Protein AF-A0A7V9RI82-F1 (afdb_monomer)

Solvent-accessible surface area (backbone atoms only — not comparable to full-atom values): 5874 Å² total; per-residue (Å²): 107,66,66,17,51,52,46,20,51,48,44,40,54,48,46,43,76,72,57,52,56,70,56,32,30,73,74,75,74,38,70,68,54,75,74,47,76,50,77,54,100,90,40,84,37,60,44,31,53,62,53,51,53,52,22,47,50,52,10,50,50,52,32,48,52,49,52,51,50,60,71,66,41,71,65,62,64,51,60,57,51,48,51,54,50,49,53,52,54,49,54,51,50,53,50,53,50,50,55,51,53,56,61,74,78,103

Radius of gyration: 27.45 Å; Cα contacts (8 Å, |Δi|>4): 72; chains: 1; bounding box: 51×27×78 Å

Nearest PDB structures (foldseek):
  8tqe-assembly1_E  TM=2.503E-01  e=9.797E+00  Xenorhabdus nematophila

Sequence (106 aa):
LIVSLTIGAFFTIFGLLAIDDATREHWIGSAGDELLSFELFGEDLELTTELVRVAGGLAAFSGFYFAISMLTDSTYRQEFLEELTSEMRQSFRERAKYLKLRKASA

Structure (mmCIF, N/CA/C/O backbone):
data_AF-A0A7V9RI82-F1
#
_entry.id   AF-A0A7V9RI82-F1
#
loop_
_atom_site.group_PDB
_atom_site.id
_atom_site.type_symbol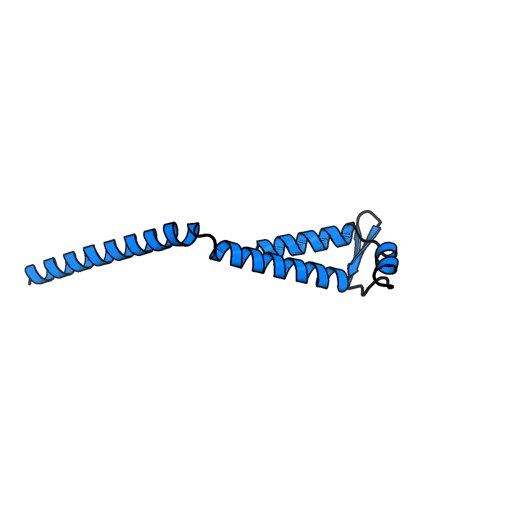
_atom_site.label_atom_id
_atom_site.label_alt_id
_atom_site.label_comp_id
_atom_site.label_asym_id
_atom_site.label_entity_id
_atom_site.label_seq_id
_atom_site.pdbx_PDB_ins_code
_atom_site.Cartn_x
_atom_site.Cartn_y
_atom_site.Cartn_z
_atom_site.occupancy
_atom_site.B_iso_or_equiv
_atom_site.auth_seq_id
_atom_site.auth_comp_id
_atom_site.auth_asym_id
_atom_site.auth_atom_id
_atom_site.pdbx_PDB_model_num
ATOM 1 N N . LEU A 1 1 ? -6.701 -2.280 5.724 1.00 83.50 1 LEU A N 1
ATOM 2 C CA . LEU A 1 1 ? -5.635 -3.034 5.020 1.00 83.50 1 LEU A CA 1
ATOM 3 C C . LEU A 1 1 ? -6.078 -3.569 3.664 1.00 83.50 1 LEU A C 1
ATOM 5 O O . LEU A 1 1 ? -5.326 -3.387 2.723 1.00 83.50 1 LEU A O 1
ATOM 9 N N . ILE A 1 2 ? -7.269 -4.171 3.528 1.00 93.44 2 ILE A N 1
ATOM 10 C CA . ILE A 1 2 ? -7.748 -4.664 2.220 1.00 93.44 2 ILE A CA 1
ATOM 11 C C . ILE A 1 2 ? -7.747 -3.546 1.169 1.00 93.44 2 ILE A C 1
ATOM 13 O O . ILE A 1 2 ? -7.107 -3.700 0.144 1.00 93.44 2 ILE A O 1
ATOM 17 N N . VAL A 1 3 ? -8.348 -2.387 1.465 1.00 94.12 3 VAL A N 1
ATOM 18 C CA . VAL A 1 3 ? -8.407 -1.247 0.527 1.00 94.12 3 VAL A CA 1
ATOM 19 C C . VAL A 1 3 ? -7.020 -0.808 0.045 1.00 94.12 3 VAL A C 1
ATOM 21 O O . VAL A 1 3 ? -6.801 -0.691 -1.156 1.00 94.12 3 VAL A O 1
ATOM 24 N N . SER A 1 4 ? -6.064 -0.616 0.959 1.00 95.56 4 SER A N 1
ATOM 25 C CA . SER A 1 4 ? -4.692 -0.246 0.591 1.00 95.56 4 SER A CA 1
ATOM 26 C C . SER A 1 4 ? -4.008 -1.325 -0.248 1.00 95.56 4 SER A C 1
ATOM 28 O O . SER A 1 4 ? -3.363 -0.997 -1.234 1.00 95.56 4 SER A O 1
ATOM 30 N N . LEU A 1 5 ? -4.169 -2.606 0.106 1.00 97.19 5 LEU A N 1
ATOM 31 C CA . LEU A 1 5 ? -3.613 -3.727 -0.659 1.00 97.19 5 LEU A CA 1
ATOM 32 C C . LEU A 1 5 ? -4.203 -3.798 -2.068 1.00 97.19 5 LEU A C 1
ATOM 34 O O . LEU A 1 5 ? -3.453 -3.948 -3.024 1.00 97.19 5 LEU A O 1
ATOM 38 N N . THR A 1 6 ? -5.520 -3.639 -2.204 1.00 97.69 6 THR A N 1
ATOM 39 C CA . THR A 1 6 ? -6.207 -3.639 -3.499 1.00 97.69 6 THR A CA 1
ATOM 40 C C . THR A 1 6 ? -5.723 -2.497 -4.381 1.00 97.69 6 THR A C 1
ATOM 42 O O . THR A 1 6 ? -5.410 -2.717 -5.545 1.00 97.69 6 THR A O 1
ATOM 45 N N . ILE A 1 7 ? -5.632 -1.284 -3.832 1.00 97.00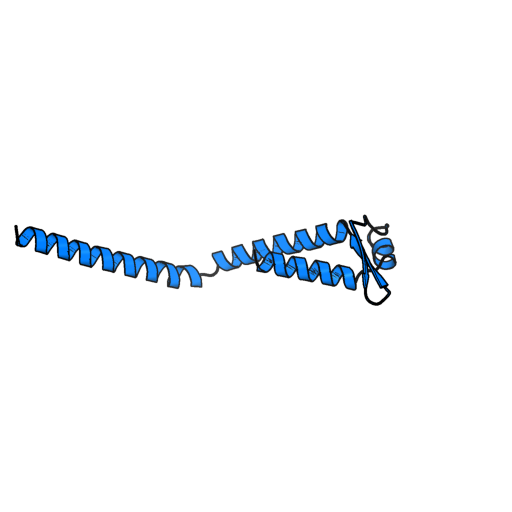 7 ILE A N 1
ATOM 46 C CA . ILE A 1 7 ? -5.194 -0.102 -4.584 1.00 97.00 7 ILE A CA 1
ATOM 47 C C . ILE A 1 7 ? -3.721 -0.223 -4.979 1.00 97.00 7 ILE A C 1
ATOM 49 O O . ILE A 1 7 ? -3.377 0.054 -6.124 1.00 97.00 7 ILE A O 1
ATOM 53 N N . GLY A 1 8 ? -2.867 -0.687 -4.064 1.00 97.44 8 GLY A N 1
ATOM 54 C CA . GLY A 1 8 ? -1.459 -0.944 -4.355 1.00 97.44 8 GLY A CA 1
ATOM 55 C C . GLY A 1 8 ? -1.287 -1.989 -5.450 1.00 97.44 8 GLY A C 1
ATOM 56 O O . GLY A 1 8 ? -0.642 -1.709 -6.451 1.00 97.44 8 GLY A O 1
ATOM 57 N N . ALA A 1 9 ? -1.936 -3.148 -5.312 1.00 97.56 9 ALA A N 1
ATOM 58 C CA . ALA A 1 9 ? -1.900 -4.201 -6.324 1.00 97.56 9 ALA A CA 1
ATOM 59 C C . ALA A 1 9 ? -2.409 -3.705 -7.684 1.00 97.56 9 ALA A C 1
ATOM 61 O O . ALA A 1 9 ? -1.776 -3.967 -8.702 1.00 97.56 9 ALA A O 1
ATOM 62 N N . PHE A 1 10 ? -3.512 -2.951 -7.701 1.00 97.69 10 PHE A N 1
ATOM 63 C CA . PHE A 1 10 ? -4.046 -2.368 -8.927 1.00 97.69 10 PHE A CA 1
ATOM 64 C C . PHE A 1 10 ? -3.032 -1.444 -9.603 1.00 97.69 10 PHE A C 1
ATOM 66 O O . PHE A 1 10 ? -2.725 -1.654 -10.770 1.00 97.69 10 PHE A O 1
ATOM 73 N N . PHE A 1 11 ? -2.480 -0.458 -8.889 1.00 97.25 11 PHE A N 1
ATOM 74 C CA . PHE A 1 11 ? -1.531 0.485 -9.487 1.00 97.25 11 PHE A CA 1
ATOM 75 C C . PHE A 1 11 ? -0.205 -0.165 -9.872 1.00 97.25 11 PHE A C 1
ATOM 77 O O . PHE A 1 11 ? 0.377 0.229 -10.877 1.00 97.25 11 PHE A O 1
ATOM 84 N N . THR A 1 12 ? 0.259 -1.167 -9.126 1.00 96.81 12 THR A N 1
ATOM 85 C CA . THR A 1 12 ? 1.453 -1.928 -9.499 1.00 96.81 12 THR A CA 1
ATOM 86 C C . THR A 1 12 ? 1.222 -2.720 -10.781 1.00 96.81 12 THR A C 1
ATOM 88 O O . THR A 1 12 ? 2.010 -2.585 -11.705 1.00 96.81 12 THR A O 1
ATOM 91 N N . ILE A 1 13 ? 0.136 -3.497 -10.879 1.00 95.38 13 ILE A N 1
ATOM 92 C CA . ILE A 1 13 ? -0.167 -4.285 -12.087 1.00 95.38 13 ILE A CA 1
ATOM 93 C C . ILE A 1 13 ? -0.436 -3.359 -13.274 1.00 95.38 13 ILE A C 1
ATOM 95 O O . ILE A 1 13 ? 0.075 -3.582 -14.364 1.00 95.38 13 ILE A O 1
ATOM 99 N N . PHE A 1 14 ? -1.223 -2.305 -13.064 1.00 95.06 14 PHE A N 1
ATOM 100 C CA . PHE A 1 14 ? -1.539 -1.348 -14.114 1.00 95.06 14 PHE A CA 1
ATOM 101 C C . PHE A 1 14 ? -0.290 -0.618 -14.606 1.00 95.06 14 PHE A C 1
ATOM 103 O O . PHE A 1 14 ? -0.074 -0.550 -15.807 1.00 95.06 14 PHE A O 1
ATOM 110 N N . GLY A 1 15 ? 0.547 -0.107 -13.700 1.00 93.62 15 GLY A N 1
ATOM 111 C CA . GLY A 1 15 ? 1.785 0.572 -14.074 1.00 93.62 15 GLY A CA 1
ATOM 112 C C . GLY A 1 15 ? 2.765 -0.360 -14.779 1.00 93.62 15 GLY A C 1
ATOM 113 O O . GLY A 1 15 ? 3.359 0.048 -15.766 1.00 93.62 15 GLY A O 1
ATOM 114 N N . LEU A 1 16 ? 2.856 -1.617 -14.338 1.00 93.25 16 LEU A N 1
ATOM 115 C CA . LEU A 1 16 ? 3.683 -2.634 -14.984 1.00 93.25 16 LEU A CA 1
ATOM 116 C C . LEU A 1 16 ? 3.252 -2.910 -16.431 1.00 93.25 16 LEU A C 1
ATOM 118 O O . LEU A 1 16 ? 4.097 -3.125 -17.284 1.00 93.25 16 LEU A O 1
ATOM 122 N N . LEU A 1 17 ? 1.945 -2.906 -16.709 1.00 91.88 17 LEU A N 1
ATOM 123 C CA . LEU A 1 17 ? 1.410 -3.155 -18.053 1.00 91.88 17 LEU A CA 1
ATOM 124 C C . LEU A 1 17 ? 1.361 -1.901 -18.936 1.00 91.88 17 LEU A C 1
ATOM 126 O O . LEU A 1 17 ? 1.302 -2.014 -20.155 1.00 91.88 17 LEU A O 1
ATOM 130 N N . ALA A 1 18 ? 1.284 -0.714 -18.336 1.00 91.94 18 ALA A N 1
ATOM 131 C CA . AL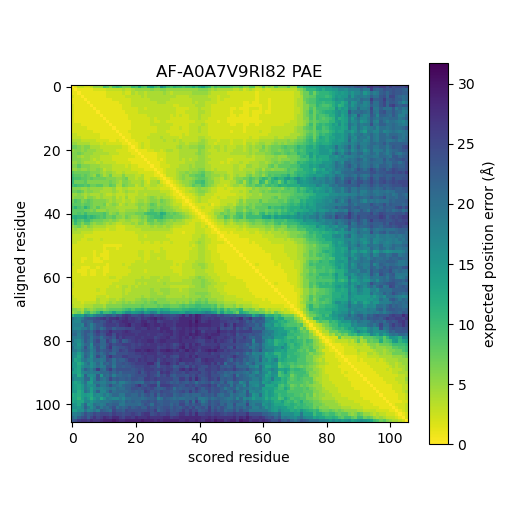A A 1 18 ? 1.046 0.533 -19.059 1.00 91.94 18 ALA A CA 1
ATOM 132 C C . ALA A 1 18 ? 2.317 1.351 -19.315 1.00 91.94 18 ALA A C 1
ATOM 134 O O . ALA A 1 18 ? 2.277 2.251 -20.153 1.00 91.94 18 ALA A O 1
ATOM 135 N N . ILE A 1 19 ? 3.396 1.108 -18.566 1.00 90.44 19 ILE A N 1
ATOM 136 C CA . ILE A 1 19 ? 4.610 1.923 -18.604 1.00 90.44 19 ILE A CA 1
ATOM 137 C C . ILE A 1 19 ? 5.777 1.080 -19.115 1.00 90.44 19 ILE A C 1
ATOM 139 O O . ILE A 1 19 ? 6.275 0.208 -18.412 1.00 90.44 19 ILE A O 1
ATOM 143 N N . ASP A 1 20 ? 6.247 1.410 -20.313 1.00 88.19 20 ASP A N 1
ATOM 144 C CA . ASP A 1 20 ? 7.430 0.830 -20.942 1.00 88.19 20 ASP A CA 1
ATOM 145 C C . ASP A 1 20 ? 8.711 1.635 -20.640 1.00 88.19 20 ASP A C 1
ATOM 147 O O . ASP A 1 20 ? 8.679 2.747 -20.100 1.00 88.19 20 ASP A O 1
ATOM 151 N N . ASP A 1 21 ? 9.860 1.075 -21.011 1.00 87.38 21 ASP A N 1
ATOM 152 C CA . ASP A 1 21 ? 11.199 1.655 -20.849 1.00 87.38 21 ASP A CA 1
ATOM 153 C C . ASP A 1 21 ? 11.314 3.037 -21.480 1.00 87.38 21 ASP A C 1
ATOM 155 O O . ASP A 1 21 ? 11.852 3.952 -20.859 1.00 87.38 21 ASP A O 1
ATOM 159 N N . ALA A 1 22 ? 10.790 3.217 -22.697 1.00 88.06 22 ALA A N 1
ATOM 160 C CA . ALA A 1 22 ? 10.912 4.489 -23.398 1.00 88.06 22 ALA A CA 1
ATOM 161 C C . ALA A 1 22 ? 10.091 5.574 -22.695 1.00 88.06 22 ALA A C 1
ATOM 163 O O . ALA A 1 22 ? 10.537 6.720 -22.590 1.00 88.06 22 ALA A O 1
ATOM 164 N N . THR A 1 23 ? 8.925 5.211 -22.153 1.00 90.19 23 THR A N 1
ATOM 165 C CA . THR A 1 23 ? 8.148 6.103 -21.289 1.00 90.19 23 THR A CA 1
ATOM 166 C C . THR A 1 23 ? 8.921 6.436 -20.010 1.00 90.19 23 THR A C 1
ATOM 168 O O . THR A 1 23 ? 9.028 7.612 -19.668 1.00 90.19 23 THR A O 1
ATOM 171 N N . ARG A 1 24 ? 9.519 5.461 -19.312 1.00 90.81 24 ARG A N 1
ATOM 172 C CA . ARG A 1 24 ? 10.328 5.738 -18.104 1.00 90.81 24 ARG A CA 1
ATOM 173 C C . ARG A 1 24 ? 11.484 6.685 -18.416 1.00 90.81 24 ARG A C 1
ATOM 175 O O . ARG A 1 24 ? 11.576 7.750 -17.806 1.00 90.81 24 ARG A O 1
ATOM 182 N N . GLU A 1 25 ? 12.269 6.384 -19.442 1.00 91.62 25 GLU A N 1
ATOM 183 C CA . GLU A 1 25 ? 13.410 7.198 -19.864 1.00 91.62 25 GLU A CA 1
ATOM 184 C C . GLU A 1 25 ? 12.991 8.640 -20.186 1.00 91.62 25 GLU A C 1
ATOM 186 O O . GLU A 1 25 ? 13.653 9.597 -19.787 1.00 91.62 25 GLU A O 1
ATOM 191 N N . HIS A 1 26 ? 11.838 8.821 -20.837 1.00 93.00 26 HIS A N 1
ATOM 192 C CA . HIS A 1 26 ? 11.332 10.150 -21.170 1.00 93.00 26 HIS A CA 1
ATOM 193 C C . HIS A 1 26 ? 10.896 10.969 -19.944 1.00 93.00 26 HIS A C 1
ATOM 195 O O . HIS A 1 26 ? 11.036 12.192 -19.941 1.00 93.00 26 HIS A O 1
ATOM 201 N N . TRP A 1 27 ? 10.356 10.318 -18.911 1.00 90.81 27 TRP A N 1
ATOM 202 C CA . TRP A 1 27 ? 9.775 10.993 -17.746 1.00 90.81 27 TRP A CA 1
ATOM 203 C C . TRP A 1 27 ? 10.743 11.162 -16.576 1.00 90.81 27 TRP A C 1
ATOM 205 O O . TRP A 1 27 ? 10.757 12.223 -15.950 1.00 90.81 27 TRP A O 1
ATOM 215 N N . ILE A 1 28 ? 11.524 10.129 -16.253 1.00 89.88 28 ILE A N 1
ATOM 216 C CA . ILE A 1 28 ? 12.454 10.132 -15.113 1.00 89.88 28 ILE A CA 1
ATOM 217 C C . ILE A 1 28 ? 13.924 10.260 -15.540 1.00 89.88 28 ILE A C 1
ATOM 219 O O . ILE A 1 28 ? 14.781 10.447 -14.678 1.00 89.88 28 ILE A O 1
ATOM 223 N N . GLY A 1 29 ? 14.218 10.244 -16.847 1.00 90.00 29 GLY A N 1
ATOM 224 C CA . GLY A 1 29 ? 15.581 10.385 -17.375 1.00 90.00 29 GLY A CA 1
ATOM 225 C C . GLY A 1 29 ? 16.452 9.140 -17.189 1.00 90.00 29 GLY A C 1
ATOM 226 O O . GLY A 1 29 ? 17.677 9.248 -17.231 1.00 90.00 29 GLY A O 1
ATOM 227 N N . SER A 1 30 ? 15.820 8.004 -16.895 1.00 87.75 30 SER A N 1
ATOM 228 C CA . SER A 1 30 ? 16.422 6.676 -16.841 1.00 87.75 30 SER A CA 1
ATOM 229 C C . SER A 1 30 ? 15.343 5.610 -17.054 1.00 87.75 30 SER A C 1
ATOM 231 O O . SER A 1 30 ? 14.156 5.861 -16.836 1.00 87.75 30 SER A O 1
ATOM 233 N N . ALA A 1 31 ? 15.745 4.390 -17.401 1.00 81.19 31 ALA A N 1
ATOM 234 C CA . ALA A 1 31 ? 14.842 3.244 -17.395 1.00 81.19 31 ALA A CA 1
ATOM 235 C C . ALA A 1 31 ? 14.320 2.930 -15.975 1.00 81.19 31 ALA A C 1
ATOM 237 O O . ALA A 1 31 ? 13.284 2.300 -15.829 1.00 81.19 31 ALA A O 1
ATOM 238 N N . GLY A 1 32 ? 14.952 3.432 -14.912 1.00 85.69 32 GLY A N 1
ATOM 239 C CA . GLY A 1 32 ? 14.602 3.127 -13.521 1.00 85.69 32 GLY A CA 1
ATOM 240 C C . GLY A 1 32 ? 15.301 1.873 -12.993 1.00 85.69 32 GLY A C 1
ATOM 241 O O . GLY A 1 32 ? 15.894 1.106 -13.751 1.00 85.69 32 GLY A O 1
ATOM 242 N N . ASP A 1 33 ? 15.258 1.686 -11.676 1.00 90.62 33 ASP A N 1
ATOM 243 C CA . ASP A 1 33 ? 15.939 0.573 -11.012 1.00 90.62 33 ASP A CA 1
ATOM 244 C C . ASP A 1 33 ? 15.066 -0.689 -11.055 1.00 90.62 33 ASP A C 1
ATOM 246 O O . ASP A 1 33 ? 14.094 -0.822 -10.298 1.00 90.62 33 ASP A O 1
ATOM 250 N N . GLU A 1 34 ? 15.431 -1.630 -11.926 1.00 91.38 34 GLU A N 1
ATOM 251 C CA . GLU A 1 34 ? 14.789 -2.940 -12.049 1.00 91.38 34 GLU A CA 1
ATOM 252 C C . GLU A 1 34 ? 14.888 -3.735 -10.732 1.00 91.38 34 GLU A C 1
ATOM 254 O O . GLU A 1 34 ? 15.967 -3.936 -10.172 1.00 91.38 34 GLU A O 1
ATOM 259 N N . LEU A 1 35 ? 13.743 -4.206 -10.228 1.00 90.62 35 LEU A N 1
ATOM 260 C CA . LEU A 1 35 ? 13.670 -5.141 -9.101 1.00 90.62 35 LEU A CA 1
ATOM 261 C C . LEU A 1 35 ? 13.487 -6.580 -9.575 1.00 90.62 35 LEU A C 1
ATOM 263 O O . LEU A 1 35 ? 14.092 -7.493 -9.014 1.00 90.62 35 LEU A O 1
ATOM 267 N N . LEU A 1 36 ? 12.590 -6.780 -10.541 1.00 89.88 36 LEU A N 1
ATOM 268 C CA . LEU A 1 36 ? 12.255 -8.075 -11.123 1.00 89.88 36 LEU A CA 1
ATOM 269 C C . LEU A 1 36 ? 11.846 -7.875 -12.582 1.00 89.88 36 LEU A C 1
ATOM 271 O O . LEU A 1 36 ? 10.947 -7.081 -12.845 1.00 89.88 36 LEU A O 1
ATOM 275 N N . SER A 1 37 ? 12.414 -8.661 -13.486 1.00 89.12 37 SER A N 1
ATOM 276 C CA . SER A 1 37 ? 11.946 -8.812 -14.865 1.00 89.12 37 SER A CA 1
ATOM 277 C C . SER A 1 37 ? 11.324 -10.185 -15.083 1.00 89.12 37 SER A C 1
ATOM 279 O O . SER A 1 37 ? 11.715 -11.183 -14.463 1.00 89.12 37 SER A O 1
ATOM 281 N N . PHE A 1 38 ? 10.320 -10.243 -15.953 1.00 90.44 38 PHE A N 1
ATOM 282 C CA . PHE A 1 38 ? 9.760 -11.497 -16.437 1.00 90.44 38 PHE A CA 1
ATOM 283 C C . PHE A 1 38 ? 9.083 -11.320 -17.793 1.00 90.44 38 PHE A C 1
ATOM 285 O O . PHE A 1 38 ? 8.479 -10.290 -18.076 1.00 90.44 38 PHE A O 1
ATOM 292 N N . GLU A 1 39 ? 9.124 -12.375 -18.600 1.00 88.94 39 GLU A N 1
ATOM 293 C CA . GLU A 1 39 ? 8.475 -12.398 -19.905 1.00 88.94 39 GLU A CA 1
ATOM 294 C C . GLU A 1 39 ? 6.996 -12.787 -19.755 1.00 88.94 39 GLU A C 1
ATOM 296 O O . GLU A 1 39 ? 6.652 -13.815 -19.154 1.00 88.94 39 GLU A O 1
ATOM 301 N N . LEU A 1 40 ? 6.098 -11.975 -20.310 1.00 85.19 40 LEU A N 1
ATOM 302 C CA . LEU A 1 40 ? 4.664 -12.235 -20.346 1.00 85.19 40 LEU A CA 1
ATOM 303 C C . LEU A 1 40 ? 4.131 -11.951 -21.753 1.00 85.19 40 LEU A C 1
ATOM 305 O O . LEU A 1 40 ? 4.278 -10.856 -22.274 1.00 85.19 40 LEU A O 1
ATOM 309 N N . PHE A 1 41 ? 3.489 -12.942 -22.377 1.00 85.69 41 PHE A N 1
ATOM 310 C CA . PHE A 1 41 ? 2.985 -12.844 -23.759 1.00 85.69 41 PHE A CA 1
ATOM 311 C C . PHE A 1 41 ? 4.046 -12.474 -24.821 1.00 85.69 41 PHE A C 1
ATOM 313 O O . PHE A 1 41 ? 3.682 -12.039 -25.911 1.00 85.69 41 PHE A O 1
ATOM 320 N N . GLY A 1 42 ? 5.332 -12.711 -24.540 1.00 82.56 42 GLY A N 1
ATOM 321 C CA . GLY A 1 42 ? 6.439 -12.355 -25.432 1.00 82.56 42 GLY A CA 1
ATOM 322 C C . GLY A 1 42 ? 6.938 -10.916 -25.276 1.00 82.56 42 GLY A C 1
ATOM 323 O O . GLY A 1 42 ? 7.749 -10.483 -26.090 1.00 82.56 42 GLY A O 1
ATOM 324 N N . GLU A 1 43 ? 6.454 -10.183 -24.268 1.00 83.56 43 GLU A N 1
ATOM 325 C CA . GLU A 1 43 ? 7.007 -8.892 -23.853 1.00 83.56 43 GLU A CA 1
ATOM 326 C C . GLU A 1 43 ? 7.726 -9.020 -22.509 1.00 83.56 43 GLU A C 1
ATOM 328 O O . GLU A 1 43 ? 7.249 -9.704 -21.597 1.00 83.56 43 GLU A O 1
ATOM 333 N N . ASP A 1 44 ? 8.863 -8.338 -22.390 1.00 86.19 44 ASP A N 1
ATOM 334 C CA . ASP A 1 44 ? 9.602 -8.220 -21.139 1.00 86.19 44 ASP A CA 1
ATOM 335 C C . ASP A 1 44 ? 8.930 -7.165 -20.254 1.00 86.19 44 ASP A C 1
ATOM 337 O O . ASP A 1 44 ? 8.865 -5.984 -20.595 1.00 86.19 44 ASP A O 1
ATOM 341 N N . LEU A 1 45 ? 8.393 -7.607 -19.116 1.00 89.75 45 LEU A N 1
ATOM 342 C CA . LEU A 1 45 ? 7.805 -6.734 -18.108 1.00 89.75 45 LEU A CA 1
ATOM 343 C C . LEU A 1 45 ? 8.786 -6.530 -16.960 1.00 89.75 45 LEU A C 1
ATOM 345 O O . LEU A 1 45 ? 9.244 -7.491 -16.337 1.00 89.75 45 LEU A O 1
ATOM 349 N N . GLU A 1 46 ? 9.040 -5.267 -16.631 1.00 92.00 46 GLU A N 1
ATOM 350 C CA . GLU A 1 46 ? 9.974 -4.875 -15.580 1.00 92.00 46 GLU A CA 1
ATOM 351 C C . GLU A 1 46 ? 9.256 -4.211 -14.408 1.00 92.00 46 GLU A C 1
ATOM 353 O O . GLU A 1 46 ? 8.696 -3.115 -14.497 1.00 92.00 46 GLU A O 1
ATOM 358 N N . LEU A 1 47 ? 9.307 -4.863 -13.251 1.00 92.50 47 LEU A N 1
ATOM 359 C CA . LEU A 1 47 ? 8.892 -4.260 -11.998 1.00 92.50 47 LEU A CA 1
ATOM 360 C C . LEU A 1 47 ? 10.035 -3.399 -11.460 1.00 92.50 47 LEU A C 1
ATOM 362 O O . LEU A 1 47 ? 11.068 -3.927 -11.055 1.00 92.50 47 LEU A O 1
ATOM 366 N N . THR A 1 48 ? 9.830 -2.085 -11.391 1.00 94.56 48 THR A N 1
ATOM 367 C CA . THR A 1 48 ? 10.849 -1.138 -10.916 1.00 94.56 48 THR A CA 1
ATOM 368 C C . THR A 1 48 ? 10.633 -0.661 -9.485 1.00 94.56 48 THR A C 1
ATOM 370 O O . THR A 1 48 ? 9.517 -0.657 -8.945 1.00 94.56 48 THR A O 1
ATOM 373 N N . THR A 1 49 ? 11.715 -0.195 -8.864 1.00 94.00 49 THR A N 1
ATOM 374 C CA . THR A 1 49 ? 11.694 0.414 -7.528 1.00 94.00 49 THR A CA 1
ATOM 375 C C . THR A 1 49 ? 10.813 1.659 -7.492 1.00 94.00 49 THR A C 1
ATOM 377 O O . THR A 1 49 ? 10.074 1.874 -6.527 1.00 94.00 49 THR A O 1
ATOM 380 N N . GLU A 1 50 ? 10.848 2.473 -8.542 1.00 94.19 50 GLU A N 1
ATOM 381 C CA . GLU A 1 50 ? 10.056 3.691 -8.690 1.00 94.19 50 GLU A CA 1
ATOM 382 C C . GLU A 1 50 ? 8.564 3.368 -8.733 1.00 94.19 50 GLU A C 1
ATOM 384 O O . GLU A 1 50 ? 7.785 3.983 -7.998 1.00 94.19 50 GLU A O 1
ATOM 389 N N . LEU A 1 51 ? 8.171 2.361 -9.520 1.00 94.50 51 LEU A N 1
ATOM 390 C CA . LEU A 1 51 ? 6.784 1.913 -9.613 1.00 94.50 51 LEU A CA 1
ATOM 391 C C . LEU A 1 51 ? 6.269 1.439 -8.252 1.00 94.50 51 LEU A C 1
ATOM 393 O O . LEU A 1 51 ? 5.211 1.883 -7.799 1.00 94.50 51 LEU A O 1
ATOM 397 N N . VAL A 1 52 ? 7.031 0.588 -7.559 1.00 96.19 52 VAL A N 1
ATOM 398 C CA . VAL A 1 52 ? 6.653 0.090 -6.226 1.00 96.19 52 VAL A CA 1
ATOM 399 C C . VAL A 1 52 ? 6.580 1.232 -5.211 1.00 96.19 52 VAL A C 1
ATOM 401 O O . VAL A 1 52 ? 5.658 1.273 -4.394 1.00 96.19 52 VAL A O 1
ATOM 404 N N . ARG A 1 53 ? 7.505 2.196 -5.268 1.00 95.75 53 ARG A N 1
ATOM 405 C CA . ARG A 1 53 ? 7.517 3.357 -4.369 1.00 95.75 53 ARG A CA 1
ATOM 406 C C . ARG A 1 53 ? 6.291 4.247 -4.574 1.00 95.75 53 ARG A C 1
ATOM 408 O O . ARG A 1 53 ? 5.656 4.631 -3.590 1.00 95.75 53 ARG A O 1
ATOM 415 N N . VAL A 1 54 ? 5.940 4.558 -5.820 1.00 95.25 54 VAL A N 1
ATOM 416 C CA . VAL A 1 54 ? 4.775 5.399 -6.142 1.00 95.25 54 VAL A CA 1
ATOM 417 C C . VAL A 1 54 ? 3.473 4.669 -5.817 1.00 95.25 54 VAL A C 1
ATOM 419 O O . VAL A 1 54 ? 2.631 5.215 -5.101 1.00 95.25 54 VAL A O 1
ATOM 422 N N . ALA A 1 55 ? 3.323 3.419 -6.262 1.00 97.19 55 ALA A N 1
ATOM 423 C CA . ALA A 1 55 ? 2.141 2.608 -5.976 1.00 97.19 55 ALA A CA 1
ATOM 424 C C . ALA A 1 55 ? 1.957 2.384 -4.467 1.00 97.19 55 ALA A C 1
ATOM 426 O O . ALA A 1 55 ? 0.845 2.508 -3.955 1.00 97.19 55 ALA A O 1
ATOM 427 N N . GLY A 1 56 ? 3.044 2.132 -3.731 1.00 97.38 56 GLY A N 1
ATOM 428 C CA . GLY A 1 56 ? 3.036 2.006 -2.274 1.00 97.38 56 GLY A CA 1
ATOM 429 C C . GLY A 1 56 ? 2.618 3.298 -1.569 1.00 97.38 56 GLY A C 1
ATOM 430 O O . GLY A 1 56 ? 1.819 3.258 -0.631 1.00 97.38 56 GLY A O 1
ATOM 431 N N . GLY A 1 57 ? 3.089 4.451 -2.053 1.00 97.69 57 GLY A N 1
ATOM 432 C CA . GLY A 1 57 ? 2.652 5.762 -1.573 1.00 97.69 57 GLY A CA 1
ATOM 433 C C . GLY A 1 57 ? 1.150 5.980 -1.766 1.00 97.69 57 GLY A C 1
ATOM 434 O O . GLY A 1 57 ? 0.451 6.312 -0.807 1.00 97.69 57 GLY A O 1
ATOM 435 N N . LEU A 1 58 ? 0.637 5.725 -2.975 1.00 97.44 58 LEU A N 1
ATOM 436 C CA . LEU A 1 58 ? -0.795 5.821 -3.288 1.00 97.44 58 LEU A CA 1
ATOM 437 C C . LEU A 1 58 ? -1.626 4.858 -2.431 1.00 97.44 58 LEU A C 1
ATOM 439 O O . LEU A 1 58 ? -2.616 5.266 -1.830 1.00 97.44 58 LE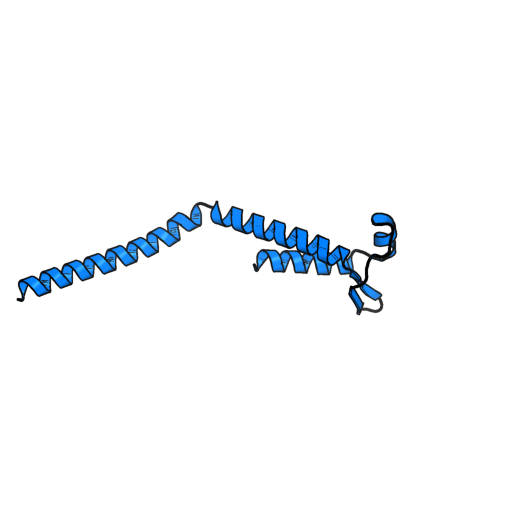U A O 1
ATOM 443 N N . ALA A 1 59 ? -1.188 3.607 -2.297 1.00 97.75 59 ALA A N 1
ATOM 444 C CA . ALA A 1 59 ? -1.835 2.594 -1.468 1.00 97.75 59 ALA A CA 1
ATOM 445 C C . ALA A 1 59 ? -1.948 3.020 0.002 1.00 97.75 59 ALA A C 1
ATOM 447 O O . ALA A 1 59 ? -3.016 2.888 0.611 1.00 97.75 59 ALA A O 1
ATOM 448 N N . ALA A 1 60 ? -0.858 3.540 0.573 1.00 97.44 60 ALA A N 1
ATOM 449 C CA . ALA A 1 60 ? -0.824 4.016 1.950 1.00 97.44 60 ALA A CA 1
ATOM 450 C C . ALA A 1 60 ? -1.758 5.218 2.146 1.00 97.44 60 ALA A C 1
ATOM 452 O O . ALA A 1 60 ? -2.575 5.209 3.069 1.00 97.44 60 ALA A O 1
ATOM 453 N N . PHE A 1 61 ? -1.698 6.208 1.250 1.00 97.06 61 PHE A N 1
ATOM 454 C CA . PHE A 1 61 ? -2.564 7.387 1.303 1.00 97.06 61 PHE A CA 1
ATOM 455 C C . PHE A 1 61 ? -4.042 7.030 1.161 1.00 97.06 61 PHE A C 1
ATOM 457 O O . PHE A 1 61 ? -4.856 7.479 1.966 1.00 97.06 61 PHE A O 1
ATOM 464 N N . SER A 1 62 ? -4.404 6.191 0.191 1.00 95.50 62 SER A N 1
ATOM 465 C CA . SER A 1 62 ? -5.792 5.769 0.002 1.00 95.50 62 SER A CA 1
ATOM 466 C C . SER A 1 62 ? -6.305 4.930 1.171 1.00 95.50 62 SER A C 1
ATOM 468 O O . SER A 1 62 ? -7.439 5.117 1.604 1.00 95.50 62 SER A O 1
ATOM 470 N N . GLY A 1 63 ? -5.477 4.040 1.728 1.00 94.19 63 GLY A N 1
ATOM 471 C CA . GLY A 1 63 ? -5.830 3.274 2.924 1.00 94.19 63 GLY A CA 1
ATOM 472 C C . GLY A 1 63 ? -6.043 4.155 4.153 1.00 94.19 63 GLY A C 1
ATOM 473 O O . GLY A 1 63 ? -6.999 3.948 4.900 1.00 94.19 63 GLY A O 1
ATOM 474 N N . PHE A 1 64 ? -5.175 5.148 4.345 1.00 94.69 64 PHE A N 1
ATOM 475 C CA . PHE A 1 64 ? -5.285 6.118 5.429 1.00 94.69 64 PHE A CA 1
ATOM 476 C C . PHE A 1 64 ? -6.527 7.001 5.276 1.00 94.69 64 PHE A C 1
ATOM 478 O O . PHE A 1 64 ? -7.303 7.138 6.220 1.00 94.69 64 PHE A O 1
ATOM 485 N N . TYR A 1 65 ? -6.767 7.529 4.073 1.00 92.00 65 TYR A N 1
ATOM 486 C CA . TYR A 1 65 ? -7.967 8.301 3.756 1.00 92.00 65 TYR A CA 1
ATOM 487 C C . TYR A 1 65 ? -9.240 7.488 4.001 1.00 92.00 65 TYR A C 1
ATOM 489 O O . TYR A 1 65 ? -10.159 7.963 4.664 1.00 92.00 65 TYR A O 1
ATOM 497 N N . PHE A 1 66 ? -9.267 6.234 3.541 1.00 91.12 66 PHE A N 1
ATOM 498 C CA . PHE A 1 66 ? -10.379 5.325 3.794 1.00 91.12 66 PHE A CA 1
ATOM 499 C C . PHE A 1 66 ? -10.618 5.133 5.296 1.00 91.12 66 PHE A C 1
ATOM 501 O O . PHE A 1 66 ? -11.752 5.276 5.748 1.00 91.12 66 PHE A O 1
ATOM 508 N N . ALA A 1 67 ? -9.567 4.876 6.081 1.00 89.25 67 ALA A N 1
ATOM 509 C CA . ALA A 1 67 ? -9.678 4.706 7.529 1.00 89.25 67 ALA A CA 1
ATOM 510 C C . ALA A 1 67 ? -10.230 5.960 8.230 1.00 89.25 67 ALA A C 1
ATOM 512 O O . ALA A 1 67 ? -11.093 5.841 9.098 1.00 89.25 67 ALA A O 1
ATOM 513 N N . ILE A 1 68 ? -9.785 7.156 7.828 1.00 88.25 68 ILE A N 1
ATOM 514 C CA . ILE A 1 68 ? -10.340 8.422 8.331 1.00 88.25 68 ILE A CA 1
ATOM 515 C C . ILE A 1 68 ? -11.813 8.551 7.949 1.00 88.25 68 ILE A C 1
ATOM 517 O O . ILE A 1 68 ? -12.629 8.895 8.804 1.00 88.25 68 ILE A O 1
ATOM 521 N N . SER A 1 69 ? -12.161 8.275 6.690 1.00 84.50 69 SER A N 1
ATOM 522 C CA . SER A 1 69 ? -13.544 8.381 6.217 1.00 84.50 69 SER A CA 1
ATOM 523 C C . SER A 1 69 ? -14.464 7.444 6.998 1.00 84.50 69 SER A C 1
ATOM 525 O O . SER A 1 69 ? -15.495 7.884 7.486 1.00 84.50 69 SER A O 1
ATOM 527 N N . MET A 1 70 ? -14.025 6.205 7.241 1.00 82.38 70 MET A N 1
ATOM 528 C CA . MET A 1 70 ? -14.761 5.207 8.014 1.00 82.38 70 MET A CA 1
ATOM 529 C C . MET A 1 70 ? -14.933 5.629 9.477 1.00 82.38 70 MET A C 1
ATOM 531 O O . MET A 1 70 ? -15.986 5.398 10.060 1.00 82.38 70 MET A O 1
ATOM 535 N N . LEU A 1 71 ? -13.913 6.247 10.081 1.00 74.56 71 LEU A N 1
ATOM 536 C CA . LEU A 1 71 ? -13.989 6.732 11.462 1.00 74.56 71 LEU A CA 1
ATOM 537 C C . LEU A 1 71 ? -14.894 7.965 11.601 1.00 74.56 71 LEU A C 1
ATOM 539 O O . LEU A 1 71 ? -15.503 8.176 12.650 1.00 74.56 71 LEU A O 1
ATOM 543 N N . THR A 1 72 ? -14.942 8.795 10.560 1.00 75.31 72 THR A N 1
ATOM 544 C CA . THR A 1 72 ? -15.734 10.032 10.532 1.00 75.31 72 THR A CA 1
ATOM 545 C C . THR A 1 72 ? -17.182 9.765 10.121 1.00 75.31 72 THR A C 1
ATOM 547 O O . THR A 1 72 ? -18.061 10.567 10.433 1.00 75.31 72 THR A O 1
ATOM 550 N N . ASP A 1 73 ? -17.449 8.635 9.465 1.00 66.06 73 ASP A N 1
ATOM 551 C CA . ASP A 1 73 ? -18.796 8.208 9.119 1.00 66.06 73 ASP A CA 1
ATOM 552 C C . ASP A 1 73 ? -19.584 7.854 10.392 1.00 66.06 73 ASP A C 1
ATOM 554 O O . ASP A 1 73 ? -19.318 6.885 11.110 1.00 66.06 73 ASP A O 1
ATOM 558 N N . SER A 1 74 ? -20.574 8.692 10.689 1.00 53.81 74 SER A N 1
ATOM 559 C CA . SER A 1 74 ? -21.423 8.652 11.881 1.00 53.81 74 SER A CA 1
ATOM 560 C C . SER A 1 74 ? -22.294 7.396 12.002 1.00 53.81 74 SER A C 1
ATOM 562 O O . SER A 1 74 ? -22.906 7.188 13.050 1.00 53.81 74 SER A O 1
ATOM 564 N N . THR A 1 75 ? -22.334 6.554 10.969 1.00 57.09 75 THR A N 1
ATOM 565 C CA . THR A 1 75 ? -23.169 5.347 10.900 1.00 57.09 75 THR A CA 1
ATOM 566 C C . THR A 1 75 ? -22.680 4.250 11.856 1.00 57.09 75 THR A C 1
ATOM 568 O O . THR A 1 75 ? -23.473 3.638 12.570 1.00 57.09 75 THR A O 1
ATOM 571 N N . TYR A 1 76 ? -21.362 4.059 11.986 1.00 50.12 76 TYR A N 1
ATOM 572 C CA . TYR A 1 76 ? -20.805 2.953 12.786 1.00 50.12 76 TYR A CA 1
ATOM 573 C C . TYR A 1 76 ? -20.941 3.167 14.304 1.00 50.12 76 TYR A C 1
ATOM 575 O O . TYR A 1 76 ? -20.999 2.219 15.089 1.00 50.12 76 TYR A O 1
ATOM 583 N N . ARG A 1 77 ? -20.992 4.431 14.741 1.00 52.44 77 ARG A N 1
ATOM 584 C CA . ARG A 1 77 ? -21.078 4.788 16.164 1.00 52.44 77 ARG A CA 1
ATOM 585 C C . ARG A 1 77 ? -22.477 4.577 16.740 1.00 52.44 77 ARG A C 1
ATOM 587 O O . ARG A 1 77 ? -22.582 4.374 17.945 1.00 52.44 77 ARG A O 1
ATOM 594 N N . GLN A 1 78 ? -23.516 4.653 15.911 1.00 55.72 78 GLN A N 1
ATOM 595 C CA . GLN A 1 78 ? -24.895 4.451 16.350 1.00 55.72 78 GLN A CA 1
ATOM 596 C C . GLN A 1 78 ? -25.240 2.964 16.386 1.00 55.72 78 GLN A C 1
ATOM 598 O O . GLN A 1 78 ? -25.546 2.468 17.458 1.00 55.72 78 GLN A O 1
ATOM 603 N N . GLU A 1 79 ? -25.071 2.209 15.301 1.00 58.38 79 GLU A N 1
ATOM 604 C CA . GLU A 1 79 ? -25.542 0.814 15.291 1.00 58.38 79 GLU A CA 1
ATOM 605 C C . GLU A 1 79 ? -24.748 -0.107 16.234 1.00 58.38 79 GLU A C 1
ATOM 607 O O . GLU A 1 79 ? -25.332 -0.850 17.020 1.00 58.38 79 GLU A O 1
ATOM 612 N N . PHE A 1 80 ? -23.414 -0.018 16.247 1.00 60.16 80 PHE A N 1
ATOM 613 C CA . PHE A 1 80 ? -22.597 -1.012 16.954 1.00 60.16 80 PHE A CA 1
ATOM 614 C C . PHE A 1 80 ? -22.473 -0.756 18.466 1.00 60.16 80 PHE A C 1
ATOM 616 O O . PHE A 1 80 ? -22.456 -1.684 19.276 1.00 60.16 80 PHE A O 1
ATOM 623 N N . LEU A 1 81 ? -22.373 0.513 18.881 1.00 63.56 81 LEU A N 1
ATOM 624 C CA . LEU A 1 81 ? -22.275 0.850 20.307 1.00 63.56 81 LEU A CA 1
ATOM 625 C C . LEU A 1 81 ? -23.627 0.758 21.008 1.00 63.56 81 LEU A C 1
ATOM 627 O O . LEU A 1 81 ? -23.672 0.452 22.201 1.00 63.56 81 LEU A O 1
ATOM 631 N N . GLU A 1 82 ? -24.718 1.024 20.297 1.00 73.75 82 GLU A N 1
ATOM 632 C CA . GLU A 1 82 ? -26.062 0.956 20.859 1.00 73.75 82 GLU A CA 1
ATOM 633 C C . GLU A 1 82 ? -26.483 -0.500 21.090 1.00 73.75 82 GLU A C 1
ATOM 635 O O . GLU A 1 82 ? -26.982 -0.811 22.175 1.00 73.75 82 GLU A O 1
ATOM 640 N N . GLU A 1 83 ? -26.151 -1.408 20.165 1.00 76.44 83 GLU A N 1
ATOM 641 C CA . GLU A 1 83 ? -26.349 -2.854 20.327 1.00 76.44 83 GLU A CA 1
ATOM 642 C C . GLU A 1 83 ? -25.528 -3.423 21.498 1.00 76.44 83 GLU A C 1
ATOM 644 O O . GLU A 1 83 ? -26.103 -3.968 22.444 1.00 76.44 83 GLU A O 1
ATOM 649 N N . LEU A 1 84 ? -24.209 -3.187 21.537 1.00 79.38 84 LEU A N 1
ATOM 65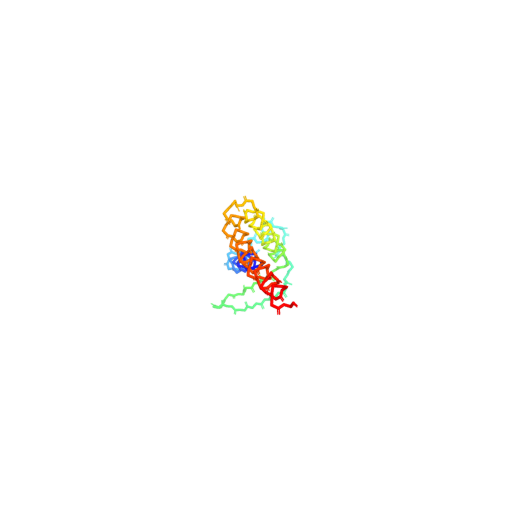0 C CA . LEU A 1 84 ? -23.352 -3.635 22.649 1.00 79.38 84 LEU A CA 1
ATOM 651 C C . LEU A 1 84 ? -23.812 -3.083 24.007 1.00 79.38 84 LEU A C 1
ATOM 653 O O . LEU A 1 84 ? -23.848 -3.796 25.014 1.00 79.38 84 LEU A O 1
ATOM 657 N N . THR A 1 85 ? -24.192 -1.804 24.056 1.00 84.06 85 THR A N 1
ATOM 658 C CA . THR A 1 85 ? -24.680 -1.189 25.298 1.00 84.06 85 THR A CA 1
ATOM 659 C C . 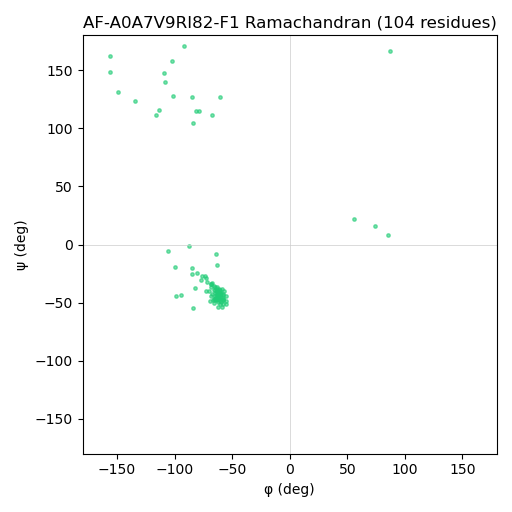THR A 1 85 ? -26.039 -1.763 25.705 1.00 84.06 85 THR A C 1
ATOM 661 O O . THR A 1 85 ? -26.314 -1.898 26.902 1.00 84.06 85 THR A O 1
ATOM 664 N N . SER A 1 86 ? -26.895 -2.113 24.742 1.00 87.62 86 SER A N 1
ATOM 665 C CA . SER A 1 86 ? -28.182 -2.769 24.984 1.00 87.62 86 SER A CA 1
ATOM 666 C C . SER A 1 86 ? -27.994 -4.141 25.634 1.00 87.62 86 SER A C 1
ATOM 668 O O . SER A 1 86 ? -28.559 -4.389 26.707 1.00 87.62 86 SER A O 1
ATOM 670 N N . GLU A 1 87 ? -27.122 -4.983 25.075 1.00 88.56 87 GLU A N 1
ATOM 671 C CA . GLU A 1 87 ? -26.822 -6.312 25.619 1.00 88.56 87 GLU A CA 1
ATOM 672 C C . GLU A 1 87 ? -26.227 -6.240 27.032 1.00 88.56 87 GLU A C 1
ATOM 674 O O . GLU A 1 87 ? -26.688 -6.927 27.953 1.00 88.56 87 GLU A O 1
ATOM 679 N N . MET A 1 88 ? -25.256 -5.345 27.262 1.00 92.00 88 MET A N 1
ATOM 680 C CA . MET A 1 88 ? -24.682 -5.139 28.598 1.00 92.00 88 MET A CA 1
ATOM 681 C C . MET A 1 88 ? -25.743 -4.695 29.609 1.00 92.00 88 MET A C 1
ATOM 683 O O . MET A 1 88 ? -25.791 -5.191 30.740 1.00 92.00 88 MET A O 1
ATOM 687 N N . ARG A 1 89 ? -26.632 -3.778 29.208 1.00 92.81 89 ARG A N 1
ATOM 688 C CA . ARG A 1 89 ? -27.709 -3.276 30.067 1.00 92.81 89 ARG A CA 1
ATOM 689 C C . ARG A 1 89 ? -28.705 -4.383 30.412 1.00 92.81 89 ARG A C 1
ATOM 691 O O . ARG A 1 89 ? -29.182 -4.417 31.548 1.00 92.81 89 ARG A O 1
ATOM 698 N N . GLN A 1 90 ? -28.994 -5.296 29.486 1.00 94.81 90 GLN A N 1
ATOM 699 C CA . GLN A 1 90 ? -29.836 -6.465 29.745 1.00 94.81 90 GLN A CA 1
ATOM 700 C C . GLN A 1 90 ? -29.164 -7.439 30.720 1.00 94.81 90 GLN A C 1
ATOM 702 O O . GLN A 1 90 ? -29.769 -7.809 31.727 1.00 94.81 90 GLN A O 1
ATOM 707 N N . SER A 1 91 ? -27.891 -7.767 30.498 1.00 94.88 91 SER A N 1
ATOM 708 C CA . SER A 1 91 ? -27.127 -8.675 31.361 1.00 94.88 91 SER A CA 1
ATOM 709 C C . SER A 1 91 ? -27.020 -8.156 32.804 1.00 94.88 91 SER A C 1
ATOM 711 O O . SER A 1 91 ? -27.270 -8.884 33.771 1.00 94.88 91 SER A O 1
ATOM 713 N N . PHE A 1 92 ? -26.766 -6.854 32.983 1.00 96.19 92 PHE A N 1
ATOM 714 C CA . PHE A 1 92 ? -26.777 -6.233 34.312 1.00 96.19 92 PHE A CA 1
ATOM 715 C C . PHE A 1 92 ? -28.160 -6.214 34.959 1.00 96.19 92 PHE A C 1
ATOM 717 O O . PHE A 1 92 ? -28.261 -6.395 36.176 1.00 96.19 92 PHE A O 1
ATOM 724 N N . ARG A 1 93 ? -29.228 -6.028 34.175 1.00 96.00 93 ARG A N 1
ATOM 725 C CA . ARG A 1 93 ? -30.605 -6.044 34.684 1.00 96.00 93 ARG A CA 1
ATOM 726 C C . ARG A 1 93 ? -30.970 -7.423 35.232 1.00 96.00 93 ARG A C 1
ATOM 728 O O . ARG A 1 93 ? -31.454 -7.512 36.362 1.00 96.00 93 ARG A O 1
ATOM 735 N N . GLU A 1 94 ? -30.664 -8.484 34.490 1.00 96.62 94 GLU A N 1
ATOM 736 C CA . GLU A 1 94 ? -30.896 -9.861 34.939 1.00 96.62 94 GLU A CA 1
ATOM 737 C C . GLU A 1 94 ? -30.036 -10.213 36.154 1.00 96.62 94 GLU A C 1
ATOM 739 O O . GLU A 1 94 ? -30.535 -10.760 37.140 1.00 96.62 94 GLU A O 1
ATOM 744 N N . ARG A 1 95 ? -28.763 -9.797 36.169 1.00 94.25 95 ARG A N 1
ATOM 745 C CA . ARG A 1 95 ? -27.892 -9.992 37.336 1.00 94.25 95 ARG A CA 1
ATOM 746 C C . ARG A 1 95 ? -28.413 -9.275 38.581 1.00 94.25 95 ARG A C 1
ATOM 748 O O . ARG A 1 95 ? -28.410 -9.856 39.666 1.00 94.25 95 ARG A O 1
ATOM 755 N N . ALA A 1 96 ? -28.878 -8.035 38.448 1.00 96.06 96 ALA A N 1
ATOM 756 C CA . ALA A 1 96 ? -29.464 -7.289 39.558 1.00 96.06 96 ALA A CA 1
ATOM 757 C C . ALA A 1 96 ? -30.739 -7.967 40.083 1.00 96.06 96 ALA A C 1
ATOM 759 O O . ALA A 1 96 ? -30.937 -8.056 41.297 1.00 96.06 96 ALA A O 1
ATOM 760 N N . LYS A 1 97 ? -31.582 -8.490 39.183 1.00 95.69 97 LYS A N 1
ATOM 761 C CA . LYS A 1 97 ? -32.794 -9.240 39.537 1.00 95.69 97 LYS A CA 1
ATOM 762 C C . LYS A 1 97 ? -32.459 -10.534 40.282 1.00 95.69 97 LYS A C 1
ATOM 764 O O . LYS A 1 97 ? -33.021 -10.772 41.350 1.00 95.69 97 LYS A O 1
ATOM 769 N N . TYR A 1 98 ? -31.494 -11.309 39.789 1.00 94.69 98 TYR A N 1
ATOM 770 C CA . TYR A 1 98 ? -31.002 -12.517 40.456 1.00 94.69 98 TYR A CA 1
ATOM 771 C C . TYR A 1 98 ? -30.479 -12.226 41.868 1.00 94.69 98 TYR A C 1
ATOM 773 O O . TYR A 1 98 ? -30.868 -12.895 42.822 1.00 94.69 98 TYR A O 1
ATOM 781 N N . LEU A 1 99 ? -29.641 -11.196 42.031 1.00 95.88 99 LEU A N 1
ATOM 782 C CA . LEU A 1 99 ? -29.090 -10.831 43.340 1.00 95.88 99 LEU A CA 1
ATOM 783 C C . LEU A 1 99 ? -30.176 -10.401 44.336 1.00 95.88 99 LEU A C 1
ATOM 785 O O . LEU A 1 99 ? -30.073 -10.737 45.516 1.00 95.88 99 LEU A O 1
ATOM 789 N N . LYS A 1 100 ? -31.224 -9.702 43.875 1.00 95.50 100 LYS A N 1
ATOM 790 C CA . LYS A 1 100 ? -32.387 -9.358 44.710 1.00 95.50 100 LYS A CA 1
ATOM 791 C C . LYS A 1 100 ? -33.158 -10.601 45.150 1.00 95.50 100 LYS A C 1
ATOM 793 O O . LYS A 1 100 ? -33.442 -10.727 46.335 1.00 95.50 100 LYS A O 1
ATOM 798 N N . LEU A 1 101 ? -33.454 -11.516 44.225 1.00 94.88 101 LEU A N 1
ATOM 799 C CA . LEU A 1 101 ? -34.154 -12.767 44.537 1.00 94.88 101 LEU A CA 1
ATOM 800 C C . LEU A 1 101 ? -33.345 -13.630 45.510 1.00 94.88 101 LEU A C 1
ATOM 802 O O . LEU A 1 101 ? -33.875 -14.063 46.526 1.00 94.88 101 LEU A O 1
ATOM 806 N N . ARG A 1 102 ? -32.037 -13.785 45.273 1.00 93.31 102 ARG A N 1
ATOM 807 C CA . ARG A 1 102 ? -31.140 -14.526 46.170 1.00 93.31 102 ARG A CA 1
ATOM 808 C C . ARG A 1 102 ? -31.114 -13.943 47.583 1.00 93.31 102 ARG A C 1
ATOM 810 O O . ARG A 1 102 ? -31.037 -14.700 48.538 1.00 93.31 102 ARG A O 1
ATOM 817 N N . LYS A 1 103 ? -31.155 -12.612 47.718 1.00 91.75 103 LYS A N 1
ATOM 818 C CA . LYS A 1 103 ? -31.194 -11.938 4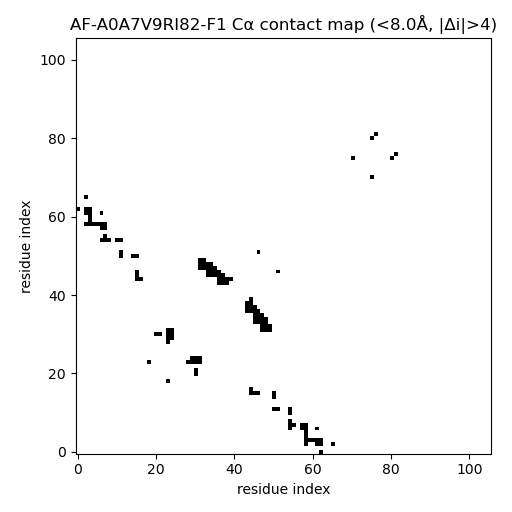9.024 1.00 91.75 103 LYS A CA 1
ATOM 819 C C . LYS A 1 103 ? -32.553 -12.074 49.721 1.00 91.75 103 LYS A C 1
ATOM 821 O O . LYS A 1 103 ? -32.586 -12.020 50.936 1.00 91.75 103 LYS A O 1
ATOM 826 N N . ALA A 1 104 ? -33.647 -12.212 48.975 1.00 83.50 104 ALA A N 1
ATOM 827 C CA . ALA A 1 104 ? -34.984 -12.417 49.537 1.00 83.50 104 ALA A CA 1
ATOM 828 C C . ALA A 1 104 ? -35.250 -13.879 49.945 1.00 83.50 104 ALA A C 1
ATOM 830 O O . ALA A 1 104 ? -36.107 -14.129 50.783 1.00 83.50 104 ALA A O 1
ATOM 831 N N . SER A 1 105 ? -34.537 -14.834 49.340 1.00 76.31 105 SER A N 1
ATOM 832 C CA . SER A 1 105 ? -34.576 -16.261 49.693 1.00 76.31 105 SER A CA 1
ATOM 833 C C . SER A 1 105 ? -33.599 -16.666 50.807 1.00 76.31 105 SER A C 1
ATOM 835 O O . SER A 1 105 ? -33.560 -17.845 51.152 1.00 76.31 105 SER A O 1
ATOM 837 N N . ALA A 1 106 ? -32.799 -15.727 51.321 1.00 64.19 106 ALA A N 1
ATOM 838 C CA . ALA A 1 106 ? -31.851 -15.915 52.419 1.00 64.19 106 ALA A CA 1
ATOM 839 C C . ALA A 1 106 ? -32.363 -15.208 53.676 1.00 64.19 106 ALA A C 1
ATOM 841 O O . ALA A 1 106 ? -32.182 -15.778 54.772 1.00 64.19 106 ALA A O 1
#

Foldseek 3Di:
DVQLVVQLVVQQVCCQVPDDQVNCCVPVVGSAAFPDWDADPNDITTRHPVSNVVSNVVSVVRVV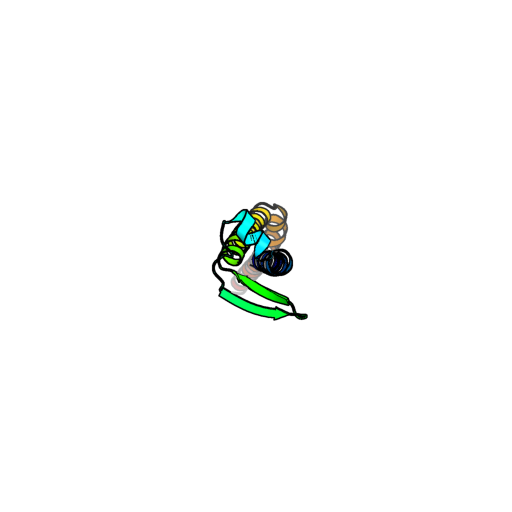VVVVVVVPPPVCVPPPVVVVVVVVVVVVVVVVVVVVVVVVVD

pLDDT: mean 88.06, std 11.21, range [50.12, 97.75]

Secondary structure (DSSP, 8-state):
-HHHHHHHHHHHHHHHHH--HHHHHHHHSS---EEEEEEETTEEEEEEHHHHHHHHHHHHHHHHHHHHHHHH-THHHHHHHHHHHHHHHHHHHHHHHHHHHHHH--

Mean predicted align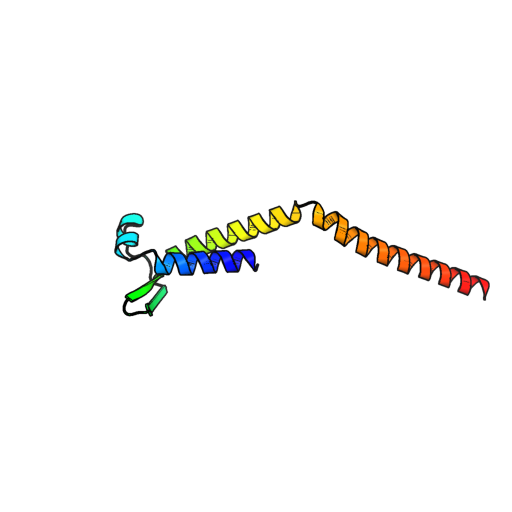ed error: 10.77 Å